Protein AF-A0A7S3KJQ7-F1 (afdb_monomer_lite)

Sequence (125 aa):
GKTSIKGKISHKMTSIERFFKNNINSKDDVRQDSINFLTNPTKKAKTKIPKEIRSNMFEPESKHTEVSNFTMCVFSWNIGGNEPRYEMDFVNVFKSDEFQSSPDIAVIGFQETLTLNALNCLKGH

Secondary structure (DSSP, 8-state):
-TTSHHHHHHHHHHHHHHHHHHHHSHHHHHHHHHHHHHH-TTS--SS---HHHHHHHTS-GGGT-------EEEEEEE-TT----TT--THHHHS-TT-SS--SEEEEEEE-SS---HHHHHHT-

pLDDT: mean 70.7, std 11.16, range [47.31, 91.56]

Structure (mmCIF, N/CA/C/O backbone):
data_AF-A0A7S3KJQ7-F1
#
_entry.id   AF-A0A7S3KJQ7-F1
#
loop_
_atom_site.group_PDB
_atom_site.id
_atom_site.type_symbol
_atom_site.label_atom_id
_atom_site.label_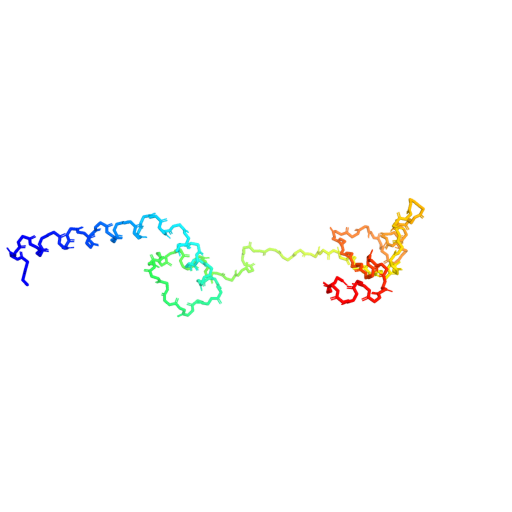alt_id
_atom_site.label_comp_id
_atom_site.label_asym_id
_atom_site.label_entity_id
_atom_site.label_seq_id
_atom_site.pdbx_PDB_ins_code
_atom_site.Cartn_x
_atom_site.Cartn_y
_atom_site.Cartn_z
_atom_site.occupancy
_atom_site.B_iso_or_equiv
_atom_site.auth_seq_id
_atom_site.auth_comp_id
_atom_site.auth_asym_id
_atom_site.auth_atom_id
_atom_site.pdbx_PDB_model_num
ATOM 1 N N . GLY A 1 1 ? -22.087 42.273 34.965 1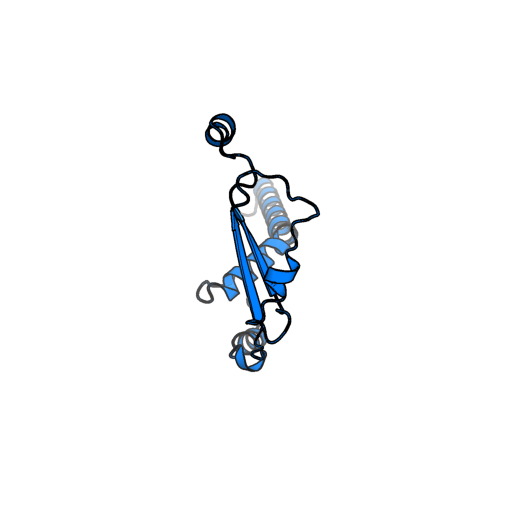.00 47.31 1 GLY A N 1
ATOM 2 C CA . GLY A 1 1 ? -23.523 42.298 35.313 1.00 47.31 1 GLY A CA 1
ATOM 3 C C . GLY A 1 1 ? -24.370 42.235 34.056 1.00 47.31 1 GLY A C 1
ATOM 4 O O . GLY A 1 1 ? -24.138 43.016 33.143 1.00 47.31 1 GLY A O 1
ATOM 5 N N . LYS A 1 2 ? -25.314 41.287 33.982 1.00 55.38 2 LYS A N 1
ATOM 6 C CA . LYS A 1 2 ? -26.212 41.033 32.832 1.00 55.38 2 LYS A CA 1
ATOM 7 C C . LYS A 1 2 ? -27.382 42.036 32.749 1.00 55.38 2 LYS A C 1
ATOM 9 O O . LYS A 1 2 ? -28.525 41.641 32.542 1.00 55.38 2 LYS A O 1
ATOM 14 N N . THR A 1 3 ? -27.123 43.325 32.952 1.00 60.75 3 THR A N 1
ATOM 15 C CA . THR A 1 3 ? -28.179 44.351 33.081 1.00 60.75 3 THR A CA 1
ATOM 16 C C . THR A 1 3 ? -28.133 45.425 31.997 1.00 60.75 3 THR A C 1
ATOM 18 O O . THR A 1 3 ? -29.173 46.001 31.694 1.00 60.75 3 THR A O 1
ATOM 21 N N . SER A 1 4 ? -26.994 45.652 31.332 1.00 75.62 4 SER A N 1
ATOM 22 C CA . SER A 1 4 ? -26.909 46.627 30.236 1.00 75.62 4 SER A CA 1
ATOM 23 C C . SER A 1 4 ? -27.320 46.027 28.886 1.00 75.62 4 SER A C 1
ATOM 25 O O . SER A 1 4 ? -27.101 44.843 28.615 1.00 75.62 4 SER A O 1
ATOM 27 N N . ILE A 1 5 ? -27.889 46.858 28.004 1.00 72.25 5 ILE A N 1
ATOM 28 C CA . ILE A 1 5 ? -28.271 46.470 26.633 1.00 72.25 5 ILE A CA 1
ATOM 29 C C . ILE A 1 5 ? -27.059 45.908 25.875 1.00 72.25 5 ILE A C 1
ATOM 31 O O . ILE A 1 5 ? -27.152 44.841 25.271 1.00 72.25 5 ILE A O 1
ATOM 35 N N . LYS A 1 6 ? -25.887 46.545 26.005 1.00 73.75 6 LYS A N 1
ATOM 36 C CA . LYS A 1 6 ? -24.622 46.043 25.440 1.00 73.75 6 LYS A CA 1
ATOM 37 C C . LYS A 1 6 ? -24.239 44.664 25.992 1.00 73.75 6 LYS A C 1
ATOM 39 O O . LYS A 1 6 ? -23.815 43.804 25.228 1.00 73.75 6 LYS A O 1
ATOM 44 N N . GLY A 1 7 ? -24.455 44.415 27.286 1.00 72.50 7 GLY A N 1
ATOM 45 C CA . GLY A 1 7 ? -24.223 43.104 27.898 1.00 72.50 7 GLY A CA 1
ATOM 46 C C . GLY A 1 7 ? -25.169 42.019 27.373 1.00 72.50 7 GLY A C 1
ATOM 47 O O . GLY A 1 7 ? -24.743 40.887 27.153 1.00 72.50 7 GLY A O 1
ATOM 48 N N . LYS A 1 8 ? -26.437 42.362 27.109 1.00 76.88 8 LYS A N 1
ATOM 49 C CA . LYS A 1 8 ? -27.410 41.442 26.494 1.00 76.88 8 LYS A CA 1
ATOM 50 C C . LYS A 1 8 ? -27.057 41.126 25.036 1.00 76.88 8 LYS A C 1
ATOM 52 O O . LYS A 1 8 ? -27.158 39.968 24.639 1.00 76.88 8 LYS A O 1
ATOM 57 N N . ILE A 1 9 ? -26.614 42.124 24.266 1.00 73.06 9 ILE A N 1
ATOM 58 C CA . ILE A 1 9 ? -26.184 41.951 22.868 1.00 73.06 9 ILE A CA 1
ATOM 59 C C . ILE A 1 9 ? -24.925 41.085 22.800 1.00 73.06 9 ILE A C 1
ATOM 61 O O . ILE A 1 9 ? -24.922 40.081 22.095 1.00 73.06 9 ILE A O 1
ATOM 65 N N . SER A 1 10 ? -23.899 41.405 23.594 1.00 72.75 10 SER A N 1
ATOM 66 C CA . SER A 1 10 ? -22.663 40.617 23.666 1.00 72.75 10 SER A CA 1
ATOM 67 C C . SER A 1 10 ? -22.948 39.161 24.046 1.00 72.75 10 SER A C 1
ATOM 69 O O . SER A 1 10 ? -22.499 38.248 23.362 1.00 72.75 10 SER A O 1
ATOM 71 N N . HIS A 1 11 ? -23.799 38.923 25.049 1.00 77.94 11 HIS A N 1
ATOM 72 C CA . HIS A 1 11 ? -24.166 37.566 25.451 1.00 77.94 11 HIS A CA 1
ATOM 73 C C . HIS A 1 11 ? -24.918 36.794 24.356 1.00 77.94 11 HIS A C 1
ATOM 75 O O . HIS A 1 11 ? -24.685 35.595 24.180 1.00 77.94 11 HIS A O 1
ATOM 81 N N . LYS A 1 12 ? -25.826 37.447 23.616 1.00 77.25 12 LYS A N 1
ATOM 82 C CA . LYS A 1 12 ? -26.503 36.819 22.471 1.00 77.25 12 LYS A CA 1
ATOM 83 C C . LYS A 1 12 ? -25.515 36.504 21.350 1.00 77.25 12 LYS A C 1
ATOM 85 O O . LYS A 1 12 ? -25.566 35.398 20.828 1.00 77.25 12 LYS A O 1
ATOM 90 N N . MET A 1 13 ? -24.578 37.405 21.058 1.00 77.19 13 MET A N 1
ATOM 91 C CA . MET A 1 13 ? -23.545 37.182 20.045 1.00 77.19 13 MET A CA 1
ATOM 92 C C . MET A 1 13 ? -22.640 36.001 20.410 1.00 77.19 13 MET A C 1
ATOM 94 O O . MET A 1 13 ? -22.479 35.087 19.613 1.00 77.19 13 MET A O 1
ATOM 98 N N . THR A 1 14 ? -22.173 35.922 21.660 1.00 78.31 14 THR A N 1
ATOM 99 C CA . THR A 1 14 ? -21.395 34.770 22.148 1.00 78.31 14 THR A CA 1
ATOM 100 C C . THR A 1 14 ? -22.202 33.467 22.124 1.00 78.31 14 THR A C 1
ATOM 102 O O . THR A 1 14 ? -21.648 32.392 21.903 1.00 78.31 14 THR A O 1
ATOM 105 N N . SER A 1 15 ? -23.519 33.532 22.346 1.00 75.12 15 SER A N 1
ATOM 106 C CA . SER A 1 15 ? -24.397 32.356 22.258 1.00 75.12 15 SER A CA 1
ATOM 107 C C . SER A 1 15 ? -24.558 31.878 20.811 1.00 75.12 15 SER A C 1
ATOM 109 O O . SER A 1 15 ? -24.532 30.675 20.568 1.00 75.12 15 SER A O 1
ATOM 111 N N . ILE A 1 16 ? -24.661 32.810 19.860 1.00 71.69 16 ILE A N 1
ATOM 112 C CA . ILE A 1 16 ? -24.722 32.535 18.420 1.00 71.69 16 ILE A CA 1
ATOM 113 C C . ILE A 1 16 ? -23.382 31.977 17.927 1.00 71.69 16 ILE A C 1
ATOM 115 O O . ILE A 1 16 ? -23.360 30.929 17.293 1.00 71.69 16 ILE A O 1
ATOM 119 N N . GLU A 1 17 ? -22.254 32.586 18.292 1.00 71.50 17 GLU A N 1
ATOM 120 C CA . GLU A 1 17 ? -20.915 32.070 17.971 1.00 71.50 17 GLU A CA 1
ATOM 121 C C . GLU A 1 17 ? -20.693 30.658 18.522 1.00 71.50 17 GLU A C 1
ATOM 123 O O . GLU A 1 17 ? -20.129 29.801 17.842 1.00 71.50 17 GLU A O 1
ATOM 128 N N . ARG A 1 18 ? -21.165 30.384 19.746 1.00 72.06 18 ARG A N 1
ATOM 129 C CA . ARG A 1 18 ? -21.105 29.044 20.341 1.00 72.06 18 ARG A CA 1
ATOM 130 C C . ARG A 1 18 ? -22.009 28.061 19.599 1.00 72.06 18 ARG A C 1
ATOM 132 O O . ARG A 1 18 ? -21.602 26.924 19.394 1.00 72.06 18 ARG A O 1
ATOM 139 N N . PHE A 1 19 ? -23.196 28.485 19.167 1.00 70.06 19 PHE A N 1
ATOM 140 C CA . PHE A 1 19 ? -24.087 27.667 18.345 1.00 70.06 19 PHE A CA 1
ATOM 141 C C . PHE A 1 19 ? -23.450 27.333 16.990 1.00 70.06 19 PHE A C 1
ATOM 143 O O . PHE A 1 19 ? -23.464 26.175 16.589 1.00 70.06 19 PHE A O 1
ATOM 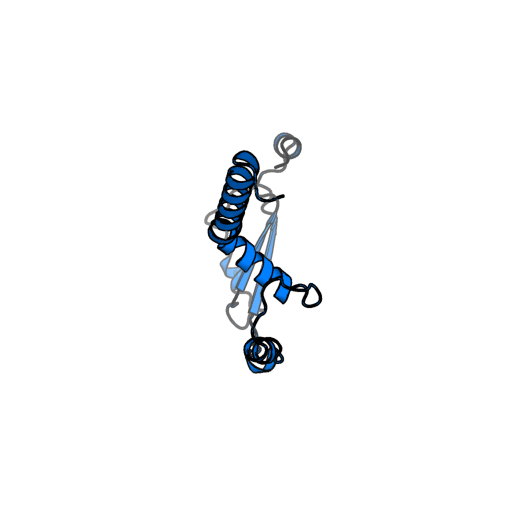150 N N . PHE A 1 20 ? -22.833 28.304 16.316 1.00 59.53 20 PHE A N 1
ATOM 151 C CA . PHE A 1 20 ? -22.160 28.083 15.037 1.00 59.53 20 PHE A CA 1
ATOM 152 C C . PHE A 1 20 ? -20.930 27.180 15.172 1.00 59.53 20 PHE A C 1
ATOM 154 O O . PHE A 1 20 ? -20.810 26.221 14.415 1.00 59.53 20 PHE A O 1
ATOM 161 N N . LYS A 1 21 ? -20.075 27.396 16.181 1.00 62.56 21 LYS A N 1
ATOM 162 C CA . LYS A 1 21 ? -18.944 26.494 16.469 1.00 62.56 21 LYS A CA 1
ATOM 163 C C . LYS A 1 21 ? -19.413 25.070 16.776 1.00 62.56 21 LYS A C 1
ATOM 165 O O . LYS A 1 21 ? -18.865 24.123 16.233 1.00 62.56 21 LYS A O 1
ATOM 170 N N . ASN A 1 22 ? -20.464 24.922 17.579 1.00 61.97 22 ASN A N 1
ATOM 171 C CA . ASN A 1 22 ? -20.971 23.610 17.978 1.00 61.97 22 ASN A CA 1
ATOM 172 C C . ASN A 1 22 ? -21.797 22.893 16.903 1.00 61.97 22 ASN A C 1
ATOM 174 O O . ASN A 1 22 ? -22.054 21.710 17.080 1.00 61.97 22 ASN A O 1
ATOM 178 N N . ASN A 1 23 ? -22.251 23.568 15.841 1.00 56.34 23 ASN A N 1
ATOM 179 C CA . ASN A 1 23 ? -23.057 22.937 14.789 1.00 56.34 23 ASN A CA 1
ATOM 180 C C . ASN A 1 23 ? -22.309 22.828 13.456 1.00 56.34 23 ASN A C 1
ATOM 182 O O . ASN A 1 23 ? -22.361 21.769 12.837 1.00 56.34 23 ASN A O 1
ATOM 186 N N . ILE A 1 24 ? -21.578 23.864 13.030 1.00 56.22 24 ILE A N 1
ATOM 187 C CA . ILE A 1 24 ? -20.887 23.879 11.729 1.00 56.22 24 ILE A CA 1
ATOM 188 C C . ILE A 1 24 ? -19.533 23.162 11.795 1.00 56.22 24 ILE A C 1
ATOM 190 O O . ILE A 1 24 ? -19.253 22.345 10.925 1.00 56.22 24 ILE A O 1
ATOM 194 N N . ASN A 1 25 ? -18.741 23.367 12.853 1.00 53.22 25 ASN A N 1
ATOM 195 C CA . ASN A 1 25 ? -17.433 22.699 13.000 1.00 53.22 25 ASN A CA 1
ATOM 196 C C . ASN A 1 25 ? -17.538 21.302 13.639 1.00 53.22 25 ASN A C 1
ATOM 198 O O . ASN A 1 25 ? -16.560 20.565 13.717 1.00 53.22 25 ASN A O 1
ATOM 202 N N . SER A 1 26 ? -18.743 20.910 14.062 1.00 56.34 26 SER A N 1
ATOM 203 C CA . SER A 1 26 ? -18.994 19.684 14.824 1.00 56.34 26 SER A CA 1
ATOM 204 C C . SER A 1 26 ? -18.641 18.398 14.087 1.00 56.34 26 SER A C 1
ATOM 206 O O . SER A 1 26 ? -18.237 17.432 14.722 1.00 56.34 26 SER A O 1
ATOM 208 N N . LYS A 1 27 ? -18.781 18.356 12.759 1.00 56.66 27 LYS A N 1
ATOM 209 C CA . LYS A 1 27 ? -18.517 17.131 11.993 1.00 56.66 27 LYS A CA 1
ATOM 210 C C . LYS A 1 27 ? -17.029 16.806 11.928 1.00 56.66 27 LYS A C 1
ATOM 212 O O . LYS A 1 27 ? -16.668 15.644 12.102 1.00 56.66 27 LYS A O 1
ATOM 217 N N . ASP A 1 28 ? -16.187 17.812 11.726 1.00 59.22 28 ASP A N 1
ATOM 218 C CA . ASP A 1 28 ? -14.737 17.620 11.699 1.00 59.22 28 ASP A CA 1
ATOM 219 C C . ASP A 1 28 ? -14.168 17.498 13.113 1.00 59.22 28 ASP A C 1
ATOM 221 O O . ASP A 1 28 ? -13.308 16.651 13.340 1.00 59.22 28 ASP A O 1
ATOM 225 N N . ASP A 1 29 ? -14.735 18.213 14.091 1.00 62.56 29 ASP A N 1
ATOM 226 C CA . ASP A 1 29 ? -14.387 18.039 15.504 1.00 62.56 29 ASP A CA 1
ATOM 227 C C . ASP A 1 29 ? -14.725 16.622 16.002 1.00 62.56 29 ASP A C 1
ATOM 229 O O . ASP A 1 29 ? -13.910 16.004 16.679 1.00 62.56 29 ASP A O 1
ATOM 233 N N . VAL A 1 30 ? -15.879 16.051 15.628 1.00 62.88 30 VAL A N 1
ATOM 234 C CA . VAL A 1 30 ? -16.253 14.670 15.994 1.00 62.88 30 VAL A CA 1
ATOM 235 C C . VAL A 1 30 ? -15.355 13.640 15.305 1.00 62.88 30 VAL A C 1
ATOM 237 O O . VAL A 1 30 ? -14.974 12.650 15.932 1.00 62.88 30 VAL A O 1
ATOM 240 N N . ARG A 1 31 ? -14.985 13.854 14.036 1.00 65.00 31 ARG A N 1
ATOM 241 C CA . ARG A 1 31 ? -14.040 12.978 13.317 1.00 65.00 31 ARG A CA 1
ATOM 242 C C . ARG A 1 31 ? -12.654 13.027 13.947 1.00 65.00 31 ARG A C 1
ATOM 244 O O . ARG A 1 31 ? -12.081 11.979 14.234 1.00 65.00 31 ARG A O 1
ATOM 251 N N . GLN A 1 32 ? -12.148 14.224 14.220 1.00 63.50 32 GLN A N 1
ATOM 252 C CA . GLN A 1 32 ? -10.846 14.410 14.844 1.00 63.50 32 GLN A CA 1
ATOM 253 C C . GLN A 1 32 ? -10.832 13.886 16.286 1.00 63.50 32 GLN A C 1
ATOM 255 O O . GLN A 1 32 ? -9.853 13.266 16.692 1.00 63.50 32 GLN A O 1
ATOM 260 N N . ASP A 1 33 ? -11.917 14.055 17.045 1.00 63.88 33 ASP A N 1
ATOM 261 C CA . ASP A 1 33 ? -12.073 13.466 18.379 1.00 63.88 33 ASP A CA 1
ATOM 262 C C . ASP A 1 33 ? -12.119 11.933 18.320 1.00 63.88 33 ASP A C 1
ATOM 264 O O . ASP A 1 33 ? -11.520 11.282 19.174 1.00 63.88 33 ASP A O 1
ATOM 268 N N . SER A 1 34 ? -12.751 11.349 17.296 1.00 61.25 34 SER A N 1
ATOM 269 C CA . SER A 1 34 ? -12.762 9.894 17.078 1.00 61.25 34 SER A CA 1
ATOM 270 C C . SER A 1 34 ? -11.360 9.364 16.760 1.00 61.25 34 SER A C 1
ATOM 272 O O . SER A 1 34 ? -10.928 8.372 17.342 1.00 61.25 34 SER A O 1
ATOM 274 N N . ILE A 1 35 ? -10.606 10.062 15.905 1.00 65.38 35 ILE A N 1
ATOM 275 C CA . ILE A 1 35 ? -9.209 9.728 15.590 1.00 65.38 35 ILE A CA 1
ATOM 276 C C . ILE A 1 35 ? -8.326 9.867 16.833 1.00 65.38 35 ILE A C 1
ATOM 278 O O . ILE A 1 35 ? -7.557 8.962 17.152 1.00 65.38 35 ILE A O 1
ATOM 282 N N . ASN A 1 36 ? -8.447 10.972 17.572 1.00 64.69 36 ASN A N 1
ATOM 283 C CA . ASN A 1 36 ? -7.686 11.207 18.800 1.00 64.69 36 ASN A CA 1
ATOM 284 C C . ASN A 1 36 ? -7.994 10.150 19.872 1.00 64.69 36 ASN A C 1
ATOM 286 O O . ASN A 1 36 ? -7.105 9.775 20.632 1.00 64.69 36 ASN A O 1
ATOM 290 N N . PHE A 1 37 ? -9.237 9.667 19.928 1.00 65.06 37 PHE A N 1
ATOM 291 C CA . PHE A 1 37 ? -9.660 8.613 20.845 1.00 65.06 37 PHE A CA 1
ATOM 292 C C . PHE A 1 37 ? -9.048 7.250 20.495 1.00 65.06 37 PHE A C 1
ATOM 294 O O . PHE A 1 37 ? -8.570 6.564 21.395 1.00 65.06 37 PHE A O 1
ATOM 301 N N . LEU A 1 38 ? -9.007 6.886 19.208 1.00 61.72 38 LEU A N 1
ATOM 302 C CA . LEU A 1 38 ? -8.395 5.635 18.737 1.00 61.72 38 LEU A CA 1
ATOM 303 C C . LEU A 1 38 ? -6.864 5.648 18.863 1.00 61.72 38 LEU A C 1
ATOM 305 O O . LEU A 1 38 ? -6.260 4.655 19.251 1.00 61.72 38 LEU A O 1
ATOM 309 N N . THR A 1 39 ? -6.233 6.781 18.553 1.00 62.97 39 THR A N 1
ATOM 310 C CA . THR A 1 39 ? -4.766 6.907 18.509 1.00 62.97 39 THR A CA 1
ATOM 311 C C . THR A 1 39 ? -4.139 7.243 19.861 1.00 62.97 39 THR A C 1
ATOM 313 O O . THR A 1 39 ? -2.960 6.967 20.074 1.00 62.97 39 THR A O 1
ATOM 316 N N . ASN A 1 40 ? -4.884 7.859 20.787 1.00 61.41 40 ASN A N 1
ATOM 317 C CA . ASN A 1 40 ? -4.357 8.251 22.091 1.00 61.41 40 ASN A CA 1
ATOM 318 C C . ASN A 1 40 ? -5.439 8.236 23.194 1.00 61.41 40 ASN A C 1
ATOM 320 O O . ASN A 1 40 ? -5.889 9.297 23.649 1.00 61.41 40 ASN A O 1
ATOM 324 N N . PRO A 1 41 ? -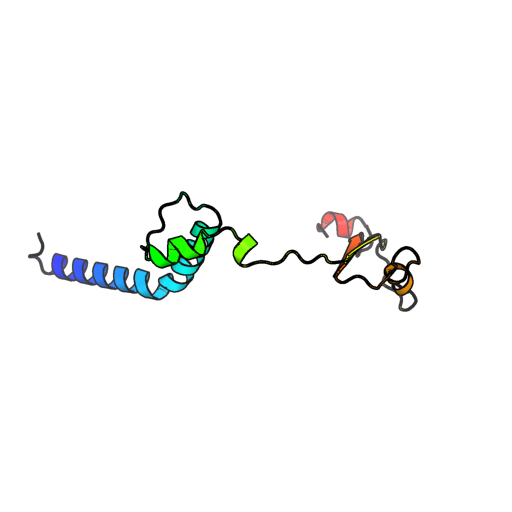5.832 7.043 23.682 1.00 57.06 41 PRO A N 1
ATOM 325 C CA . PRO A 1 41 ? -6.968 6.858 24.597 1.00 57.06 41 PRO A CA 1
ATOM 326 C C . PRO A 1 41 ? -6.815 7.546 25.967 1.00 57.06 41 PRO A C 1
ATOM 328 O O . PRO A 1 41 ? -7.774 7.628 26.736 1.00 57.06 41 PRO A O 1
ATOM 331 N N . THR A 1 42 ? -5.631 8.081 26.289 1.00 56.56 42 THR A N 1
ATOM 332 C CA . THR A 1 42 ? -5.378 8.837 27.528 1.00 56.56 42 THR A CA 1
ATOM 333 C C . THR A 1 42 ? -5.826 10.303 27.459 1.00 56.56 42 THR A C 1
ATOM 335 O O . THR A 1 42 ? -6.021 10.938 28.502 1.00 56.56 42 THR A O 1
ATOM 338 N N . LYS A 1 43 ? -6.048 10.866 26.260 1.00 55.25 43 LYS A N 1
ATOM 339 C CA . LYS A 1 43 ? -6.578 12.229 26.112 1.00 55.25 43 LYS A CA 1
ATOM 340 C C . LYS A 1 43 ? -8.083 12.226 26.386 1.00 55.25 43 LYS A C 1
ATOM 342 O O . LYS A 1 43 ? -8.857 11.536 25.730 1.00 55.25 43 LYS A O 1
ATOM 347 N N . LYS A 1 44 ? -8.517 13.017 27.374 1.00 52.91 44 LYS A N 1
ATOM 348 C CA . LYS A 1 44 ? -9.933 13.157 27.753 1.00 52.91 44 LYS A CA 1
ATOM 349 C C . LYS A 1 44 ? -10.747 13.703 26.570 1.00 52.91 44 LYS A C 1
ATOM 351 O O . LYS A 1 44 ? -10.766 14.911 26.351 1.00 52.91 44 LYS A O 1
ATOM 356 N N . ALA A 1 45 ? -11.430 12.823 25.839 1.00 54.66 45 ALA A N 1
ATOM 357 C CA . ALA A 1 45 ? -12.421 13.217 24.839 1.00 54.66 45 ALA A CA 1
ATOM 358 C C . ALA A 1 45 ? -13.479 14.138 25.479 1.00 54.66 45 ALA A C 1
ATOM 360 O O . ALA A 1 45 ? -13.949 13.873 26.592 1.00 54.66 45 ALA A O 1
ATOM 361 N N . LYS A 1 46 ? -13.842 15.233 24.797 1.00 52.94 46 LYS A N 1
ATOM 362 C CA . LYS A 1 46 ? -14.847 16.202 25.282 1.00 52.94 46 LYS A CA 1
ATOM 363 C C . LYS A 1 46 ? -16.258 15.611 25.296 1.00 52.94 46 LYS A C 1
ATOM 365 O O . LYS A 1 46 ? -17.095 16.015 26.102 1.00 52.94 46 LYS A O 1
ATOM 370 N N . THR A 1 47 ? -16.516 14.644 24.426 1.00 53.28 47 THR A N 1
ATOM 371 C CA . THR A 1 47 ? -17.773 13.911 24.320 1.00 53.28 47 THR A CA 1
ATOM 372 C C . THR A 1 47 ? -17.783 12.728 25.292 1.00 53.28 47 THR A C 1
ATOM 374 O O . THR A 1 47 ? -16.931 11.837 25.266 1.00 53.28 47 THR A O 1
ATOM 377 N N . LYS A 1 48 ? -18.766 12.716 26.203 1.00 58.06 48 LYS A N 1
ATOM 378 C CA . LYS A 1 48 ? -19.034 11.565 27.074 1.00 58.06 48 LYS A CA 1
ATOM 379 C C . LYS A 1 48 ? -19.630 10.443 26.223 1.00 58.06 48 LYS A C 1
ATOM 381 O O . LYS A 1 48 ? -20.845 10.348 26.106 1.00 58.06 48 LYS A O 1
ATOM 386 N N . ILE A 1 49 ? -18.781 9.609 25.629 1.00 57.94 49 ILE A N 1
ATOM 387 C CA . ILE A 1 49 ? -19.218 8.322 25.078 1.00 57.94 49 ILE A CA 1
ATOM 388 C C . ILE A 1 49 ? -19.827 7.518 26.246 1.00 57.94 49 ILE A C 1
ATOM 390 O O . ILE A 1 49 ? -19.148 7.381 27.274 1.00 57.94 49 ILE A O 1
ATOM 394 N N . PRO A 1 50 ? -21.085 7.046 26.136 1.00 61.44 50 PRO A N 1
ATOM 395 C CA . PRO A 1 50 ? -21.725 6.195 27.136 1.00 61.44 50 PRO A CA 1
ATOM 396 C C . PRO A 1 50 ? -20.817 5.038 27.558 1.00 61.44 50 PRO A C 1
ATOM 398 O O . PRO A 1 50 ? -20.074 4.487 26.740 1.00 61.44 50 PRO A O 1
ATOM 401 N N . LYS A 1 51 ? -20.841 4.687 28.848 1.00 59.31 51 LYS A N 1
ATOM 402 C CA . LYS A 1 51 ? -19.949 3.653 29.393 1.00 59.31 51 LYS A CA 1
ATOM 403 C C . LYS A 1 51 ? -20.154 2.305 28.697 1.00 59.31 51 LYS A C 1
ATOM 405 O O . LYS A 1 51 ? -19.164 1.604 28.523 1.00 59.31 51 LYS A O 1
ATOM 410 N N . GLU A 1 52 ? -21.375 1.996 28.254 1.00 59.12 52 GLU A N 1
ATOM 411 C CA . GLU A 1 52 ? -21.679 0.748 27.541 1.00 59.12 52 GLU A CA 1
ATOM 412 C C . GLU A 1 52 ? -21.017 0.688 26.154 1.00 59.12 52 GLU A C 1
ATOM 414 O O . GLU A 1 52 ? -20.547 -0.360 25.722 1.00 59.12 52 GLU A O 1
ATOM 419 N N . ILE A 1 53 ? -20.914 1.825 25.457 1.00 60.25 53 ILE A N 1
ATOM 420 C CA . ILE A 1 53 ? -20.231 1.896 24.155 1.00 60.25 53 ILE A CA 1
ATOM 421 C C . ILE A 1 53 ? -18.715 1.805 24.351 1.00 60.25 53 ILE A C 1
ATOM 423 O O . ILE A 1 53 ? -18.032 1.139 23.578 1.00 60.25 53 ILE A O 1
ATOM 427 N N . ARG A 1 54 ? -18.177 2.412 25.420 1.00 57.03 54 ARG A N 1
ATOM 428 C CA . ARG A 1 54 ? -16.753 2.271 25.764 1.00 57.03 54 ARG A CA 1
ATOM 429 C C . ARG A 1 54 ? -16.381 0.825 26.069 1.00 57.03 54 ARG A C 1
ATOM 431 O O . ARG A 1 54 ? -15.377 0.366 25.545 1.00 57.03 54 ARG A O 1
ATOM 438 N N . SER A 1 55 ? -17.159 0.110 26.883 1.00 60.44 55 SER A N 1
ATOM 439 C CA . SER A 1 55 ? -16.843 -1.288 27.211 1.00 60.44 55 SER A CA 1
ATOM 440 C C . SER A 1 55 ? -16.797 -2.181 25.974 1.00 60.44 55 SER A C 1
ATOM 442 O O . SER A 1 55 ? -15.951 -3.063 25.922 1.00 60.44 55 SER A O 1
ATOM 444 N N . ASN A 1 56 ? -17.636 -1.902 24.971 1.00 59.31 56 ASN A N 1
ATOM 445 C CA . ASN A 1 56 ? -17.672 -2.668 23.725 1.00 59.31 56 ASN A CA 1
ATOM 446 C C . ASN A 1 56 ? -16.561 -2.255 22.739 1.00 59.31 56 ASN A C 1
ATOM 448 O O . ASN A 1 56 ? -16.030 -3.104 22.037 1.00 59.31 56 ASN A O 1
ATOM 452 N N . MET A 1 57 ? -16.171 -0.972 22.697 1.00 57.16 57 MET A N 1
ATOM 453 C CA . MET A 1 57 ? -15.070 -0.492 21.838 1.00 57.16 57 MET A CA 1
ATOM 454 C C . MET A 1 57 ? -13.673 -0.852 22.360 1.00 57.16 57 MET A C 1
ATOM 456 O O . MET A 1 57 ? -12.726 -0.858 21.582 1.00 57.16 57 MET A O 1
ATOM 460 N N . PHE A 1 58 ? -13.528 -1.103 23.665 1.00 58.91 58 PHE A N 1
ATOM 461 C CA . PHE A 1 58 ? -12.265 -1.526 24.284 1.00 58.91 58 PHE A CA 1
ATOM 462 C C . PHE A 1 58 ? -12.175 -3.039 24.485 1.00 58.91 58 PHE A C 1
ATOM 464 O O . PHE A 1 58 ? -11.256 -3.514 25.160 1.00 58.91 58 PHE A O 1
ATOM 471 N N . GLU A 1 59 ? -13.119 -3.807 23.939 1.00 67.81 59 GLU A N 1
ATOM 472 C CA . GLU A 1 59 ? -12.894 -5.238 23.828 1.00 67.81 59 GLU A CA 1
ATOM 473 C C . GLU A 1 59 ? -11.658 -5.492 22.955 1.00 67.81 59 GLU A C 1
ATOM 475 O O . GLU A 1 59 ? -11.419 -4.737 22.010 1.00 67.81 59 GLU A O 1
ATOM 480 N N . PRO A 1 60 ? -10.847 -6.519 23.268 1.00 70.88 60 PRO A N 1
ATOM 481 C CA . PRO A 1 60 ? -9.696 -6.858 22.446 1.00 70.88 60 PRO A CA 1
ATOM 482 C C . PRO A 1 60 ? -10.124 -7.005 20.986 1.00 70.88 60 PRO A C 1
ATOM 484 O O . PRO A 1 60 ? -11.091 -7.712 20.704 1.00 70.88 60 PRO A O 1
ATOM 487 N N . GLU A 1 61 ? -9.399 -6.353 20.078 1.00 70.88 61 GLU A N 1
ATOM 488 C CA . GLU A 1 61 ? -9.673 -6.366 18.636 1.00 70.88 61 GLU A CA 1
ATOM 489 C C . GLU A 1 61 ? -9.875 -7.796 18.109 1.00 70.88 61 GLU A C 1
ATOM 491 O O . GLU A 1 61 ? -10.795 -8.046 17.339 1.00 70.88 61 GLU A O 1
ATOM 496 N N . SER A 1 62 ? -9.121 -8.754 18.656 1.00 76.94 62 SER A N 1
ATOM 497 C CA . SER A 1 62 ? -9.200 -10.188 18.3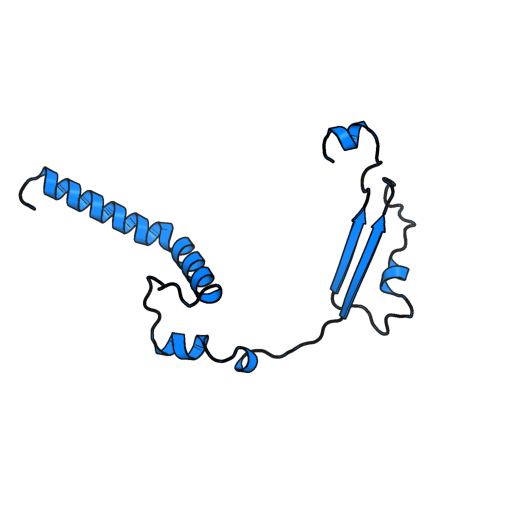61 1.00 76.94 62 SER A CA 1
ATOM 498 C C . SER A 1 62 ? -10.561 -10.855 18.601 1.00 76.94 62 SER A C 1
ATOM 500 O O . SER A 1 62 ? -10.753 -11.986 18.167 1.00 76.94 62 SER A O 1
ATOM 502 N N . LYS A 1 63 ? -11.504 -10.213 19.304 1.00 79.62 63 LYS A N 1
ATOM 503 C CA . LYS A 1 63 ? -12.887 -10.709 19.430 1.00 79.62 63 LYS A CA 1
ATOM 504 C C . LYS A 1 63 ? -13.759 -10.386 18.217 1.00 79.62 63 LYS A C 1
ATOM 506 O O . LYS A 1 63 ? -14.798 -11.014 18.042 1.00 79.62 63 LYS A O 1
ATOM 511 N N . HIS A 1 64 ? -13.361 -9.388 17.434 1.00 81.12 64 HIS A N 1
ATOM 512 C CA . HIS A 1 64 ? -14.142 -8.824 16.331 1.00 81.12 64 HIS A CA 1
ATOM 513 C C . HIS A 1 64 ? -13.383 -8.859 15.002 1.00 81.12 64 HIS A C 1
ATOM 515 O O . HIS A 1 64 ? -13.922 -8.431 13.983 1.00 81.12 64 HIS A O 1
ATOM 521 N N . THR A 1 65 ? -12.143 -9.348 15.003 1.00 81.75 65 THR A N 1
ATOM 522 C CA . THR A 1 65 ? -11.301 -9.468 13.815 1.00 81.75 65 THR A CA 1
ATOM 523 C C . THR A 1 65 ? -10.782 -10.886 13.643 1.00 81.75 65 THR A C 1
ATOM 525 O O . THR A 1 65 ? -10.531 -11.612 14.605 1.00 81.75 65 THR A O 1
ATOM 528 N N . GLU A 1 66 ? -10.600 -11.263 12.383 1.00 88.69 66 GLU A N 1
ATOM 529 C CA . GLU A 1 66 ? -9.942 -12.500 11.988 1.00 88.69 66 GLU A CA 1
ATOM 530 C C . GLU A 1 66 ? -8.625 -12.156 11.294 1.00 88.69 66 GLU A C 1
ATOM 532 O O . GLU A 1 66 ? -8.545 -11.215 10.499 1.00 88.69 66 GLU A O 1
ATOM 537 N N . VAL A 1 67 ? -7.576 -12.919 11.601 1.00 88.50 67 VAL A N 1
ATOM 538 C CA . VAL A 1 67 ? -6.292 -12.779 10.914 1.00 88.50 67 VAL A CA 1
ATOM 539 C C . VAL A 1 67 ? -6.396 -13.488 9.572 1.00 88.50 67 VAL A C 1
ATOM 541 O O . VAL A 1 67 ? -6.511 -14.711 9.518 1.00 88.50 67 VAL A O 1
ATOM 544 N N . SER A 1 68 ? -6.318 -12.712 8.495 1.00 91.56 68 SER A N 1
ATOM 545 C CA . SER A 1 68 ? -6.194 -13.229 7.136 1.00 91.56 68 SER A CA 1
ATOM 546 C C . SER A 1 68 ? -4.780 -12.993 6.624 1.00 91.56 68 SER A C 1
ATOM 548 O O . SER A 1 68 ? -4.230 -11.901 6.774 1.00 91.56 68 SER A O 1
ATOM 550 N N . ASN A 1 69 ? -4.202 -14.016 6.001 1.00 89.69 69 ASN A N 1
ATOM 551 C CA . ASN A 1 69 ? -2.920 -13.900 5.322 1.00 89.69 69 ASN A CA 1
ATOM 552 C C . ASN A 1 69 ? -3.158 -13.477 3.874 1.00 89.69 69 ASN A C 1
ATOM 554 O O . ASN A 1 69 ? -4.053 -14.005 3.220 1.00 89.69 69 ASN A O 1
ATOM 558 N N . PHE A 1 70 ? -2.330 -12.559 3.385 1.00 89.19 70 PHE A N 1
ATOM 559 C CA . PHE A 1 70 ? -2.321 -12.139 1.989 1.00 89.19 70 PHE A CA 1
ATOM 560 C C . PHE A 1 70 ? -0.910 -12.262 1.438 1.00 89.19 70 PHE A C 1
ATOM 562 O O . PHE A 1 70 ? 0.080 -12.033 2.137 1.00 89.19 70 PHE A O 1
ATOM 569 N N . THR A 1 71 ? -0.834 -12.610 0.168 1.00 87.38 71 THR A N 1
ATOM 570 C CA . THR A 1 71 ? 0.404 -12.696 -0.588 1.00 87.38 71 THR A CA 1
ATOM 571 C C . THR A 1 71 ? 0.685 -11.355 -1.258 1.00 87.38 71 THR A C 1
ATOM 573 O O . THR A 1 71 ? -0.165 -10.785 -1.942 1.00 87.38 71 THR A O 1
ATOM 576 N N . MET A 1 72 ? 1.888 -10.824 -1.044 1.00 88.06 72 MET A N 1
ATOM 577 C CA . MET A 1 72 ? 2.316 -9.557 -1.630 1.00 88.06 72 MET A CA 1
ATOM 578 C C . MET A 1 72 ? 3.535 -9.774 -2.518 1.00 88.06 72 MET A C 1
ATOM 580 O O . MET A 1 72 ? 4.546 -10.308 -2.069 1.00 88.06 72 MET A O 1
ATOM 584 N N . CYS A 1 73 ? 3.448 -9.318 -3.764 1.00 85.88 73 CYS A N 1
ATOM 585 C CA . CYS A 1 73 ? 4.586 -9.211 -4.665 1.00 85.88 73 CYS A CA 1
ATOM 586 C C . CYS A 1 73 ? 5.091 -7.768 -4.639 1.00 85.88 73 CYS A C 1
ATOM 588 O O . CYS A 1 73 ? 4.322 -6.840 -4.889 1.00 85.88 73 CYS A O 1
ATOM 590 N N . VAL A 1 74 ? 6.373 -7.577 -4.333 1.00 88.00 74 VAL A N 1
ATOM 591 C CA . VAL A 1 74 ? 7.016 -6.260 -4.346 1.00 88.00 74 VAL A CA 1
ATOM 592 C C . VAL A 1 74 ? 8.101 -6.269 -5.410 1.00 88.00 74 VAL A C 1
ATOM 594 O O . VAL A 1 74 ? 9.062 -7.028 -5.322 1.00 88.00 74 VAL A O 1
ATOM 597 N N . PHE A 1 75 ? 7.942 -5.410 -6.409 1.00 86.00 75 PHE A N 1
ATOM 598 C CA . PHE A 1 75 ? 8.850 -5.273 -7.534 1.00 86.00 75 PHE A CA 1
ATOM 599 C C . PHE A 1 75 ? 9.404 -3.853 -7.602 1.00 86.00 75 PHE A C 1
ATOM 601 O O . PHE A 1 75 ? 8.695 -2.879 -7.353 1.00 86.00 75 PHE A O 1
ATOM 608 N N . SER A 1 76 ? 10.679 -3.733 -7.961 1.00 88.44 76 SER A N 1
ATOM 609 C CA . SER A 1 76 ? 11.348 -2.452 -8.141 1.00 88.44 76 SER A CA 1
ATOM 610 C C . SER A 1 76 ? 12.146 -2.461 -9.435 1.00 88.44 76 SER A C 1
ATOM 612 O O . SER A 1 76 ? 12.923 -3.388 -9.660 1.00 88.44 76 SER A O 1
ATOM 614 N N . TRP A 1 77 ? 12.009 -1.414 -10.249 1.00 85.62 77 TRP A N 1
ATOM 615 C CA . TRP A 1 77 ? 12.754 -1.280 -11.495 1.00 85.62 77 TRP A CA 1
ATOM 616 C C . TRP A 1 77 ? 13.232 0.141 -11.767 1.00 85.62 77 TRP A C 1
ATOM 618 O O . TRP A 1 77 ? 12.448 1.085 -11.846 1.00 85.62 77 TRP A O 1
ATOM 628 N N . ASN A 1 78 ? 14.536 0.268 -11.999 1.00 85.88 78 ASN A N 1
ATOM 629 C CA . ASN A 1 78 ? 15.126 1.463 -12.570 1.00 85.88 78 ASN A CA 1
ATOM 630 C C . ASN A 1 78 ? 14.932 1.463 -14.093 1.00 85.88 78 ASN A C 1
ATOM 632 O O . ASN A 1 78 ? 15.529 0.649 -14.798 1.00 85.88 78 ASN A O 1
ATOM 636 N N . ILE A 1 79 ? 14.093 2.375 -14.583 1.00 86.12 79 ILE A N 1
ATOM 637 C CA . ILE A 1 79 ? 13.730 2.482 -16.000 1.00 86.12 79 ILE A CA 1
ATOM 638 C C . ILE A 1 79 ? 14.794 3.276 -16.789 1.00 86.12 79 ILE A C 1
ATOM 640 O O . ILE A 1 79 ? 14.855 3.192 -18.018 1.00 86.12 79 ILE A O 1
ATOM 644 N N . GLY A 1 80 ? 15.678 4.020 -16.116 1.00 84.88 80 GLY A N 1
ATOM 645 C CA . GLY A 1 80 ? 16.776 4.754 -16.756 1.00 84.88 80 GLY A CA 1
ATOM 646 C C . GLY A 1 80 ? 16.317 5.867 -17.704 1.00 84.88 80 GLY A C 1
ATOM 647 O O . GLY A 1 80 ? 16.990 6.179 -18.684 1.00 84.88 80 GLY A O 1
ATOM 648 N N . GLY A 1 81 ? 15.128 6.417 -17.476 1.00 79.56 81 GLY A N 1
ATOM 649 C CA . GLY A 1 81 ? 14.494 7.435 -18.305 1.00 79.56 81 GLY A CA 1
ATOM 650 C C . GLY A 1 81 ? 14.009 6.938 -19.659 1.00 79.56 81 GLY A C 1
ATOM 651 O O . GLY A 1 81 ? 13.756 7.761 -20.538 1.00 79.56 81 GLY A O 1
ATOM 652 N N . ASN A 1 82 ? 13.927 5.620 -19.850 1.00 77.94 82 ASN A N 1
ATOM 653 C CA . ASN A 1 82 ? 13.386 5.035 -21.067 1.00 77.94 82 ASN A CA 1
ATOM 654 C C . ASN A 1 82 ? 11.857 5.074 -21.043 1.00 77.94 82 ASN A C 1
ATOM 656 O O . ASN A 1 82 ? 11.229 4.802 -20.022 1.00 77.94 82 ASN A O 1
ATOM 660 N N . GLU A 1 83 ? 11.242 5.356 -22.188 1.00 74.75 83 GLU A N 1
ATOM 661 C CA . GLU A 1 83 ? 9.799 5.174 -22.307 1.00 74.75 83 GLU A CA 1
ATOM 662 C C . GLU A 1 83 ? 9.446 3.684 -22.189 1.00 74.75 83 GLU A C 1
ATOM 664 O O . GLU A 1 83 ? 10.142 2.838 -22.772 1.00 74.75 83 GLU A O 1
ATOM 669 N N . PRO A 1 84 ? 8.372 3.341 -21.454 1.00 70.56 84 PRO A N 1
ATOM 670 C CA . PRO A 1 84 ? 7.888 1.976 -21.398 1.00 70.56 84 PRO A CA 1
ATOM 671 C C . PRO A 1 84 ? 7.506 1.522 -22.808 1.00 70.56 84 PRO A C 1
ATOM 673 O O . PRO A 1 84 ? 6.581 2.049 -23.424 1.00 70.56 84 PRO A O 1
ATOM 676 N N . ARG A 1 85 ? 8.250 0.551 -23.341 1.00 70.62 85 ARG A N 1
ATOM 677 C CA . ARG A 1 85 ? 7.962 -0.039 -24.649 1.00 70.62 85 ARG A CA 1
ATOM 678 C C . ARG A 1 85 ? 6.836 -1.043 -24.485 1.00 70.62 85 ARG A C 1
ATOM 680 O O . ARG A 1 85 ? 6.769 -1.735 -23.475 1.00 70.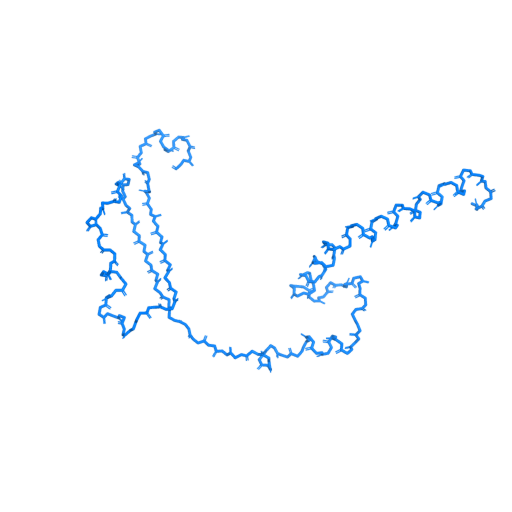62 85 ARG A O 1
ATOM 687 N N . TYR A 1 86 ? 5.994 -1.175 -25.505 1.00 65.94 86 TYR A N 1
ATOM 688 C CA . TYR A 1 86 ? 4.930 -2.185 -25.529 1.00 65.94 86 TYR A CA 1
ATOM 689 C C . TYR A 1 86 ? 5.473 -3.625 -25.419 1.00 65.94 86 TYR A C 1
ATOM 691 O O . TYR A 1 86 ? 4.726 -4.532 -25.073 1.00 65.94 86 TYR A O 1
ATOM 699 N N . GLU A 1 87 ? 6.768 -3.829 -25.684 1.00 65.56 87 GLU A N 1
ATOM 700 C CA . GLU A 1 87 ? 7.474 -5.107 -25.523 1.00 65.56 87 GLU A CA 1
ATOM 701 C C . GLU A 1 87 ? 7.939 -5.381 -24.082 1.00 65.56 87 GLU A C 1
ATOM 703 O O . GLU A 1 87 ? 8.442 -6.471 -23.810 1.00 65.56 87 GLU A O 1
ATOM 708 N N . MET A 1 88 ? 7.826 -4.415 -23.160 1.00 66.19 88 MET A N 1
ATOM 709 C CA . MET A 1 88 ? 8.157 -4.635 -21.751 1.00 66.19 88 MET A CA 1
ATOM 710 C C . MET A 1 88 ? 7.112 -5.552 -21.120 1.00 66.19 88 MET A C 1
ATOM 712 O O . MET A 1 88 ? 6.075 -5.110 -20.625 1.00 66.19 88 MET A O 1
ATOM 716 N N . ASP A 1 89 ? 7.399 -6.848 -21.150 1.00 67.38 89 ASP A N 1
ATOM 717 C CA . ASP A 1 89 ? 6.537 -7.860 -20.571 1.00 67.38 89 ASP A CA 1
ATOM 718 C C . ASP A 1 89 ? 6.796 -8.019 -19.065 1.00 67.38 89 ASP A C 1
ATOM 720 O O . ASP A 1 89 ? 7.685 -8.750 -18.621 1.00 67.38 89 ASP A O 1
ATOM 724 N N . PHE A 1 90 ? 5.984 -7.333 -18.261 1.00 70.62 90 PHE A N 1
ATOM 725 C CA . PHE A 1 90 ? 5.982 -7.486 -16.806 1.00 70.62 90 PHE A CA 1
ATOM 726 C C . PHE A 1 90 ? 5.323 -8.782 -16.336 1.00 70.62 90 PHE A C 1
ATOM 728 O O . PHE A 1 90 ? 5.372 -9.099 -15.149 1.00 70.62 90 PHE A O 1
ATOM 735 N N . VAL A 1 91 ? 4.698 -9.548 -17.231 1.00 71.25 91 VAL A N 1
ATOM 736 C CA . VAL A 1 91 ? 4.009 -10.784 -16.862 1.00 71.25 91 VAL A CA 1
ATOM 737 C C . VAL A 1 91 ? 4.975 -11.759 -16.195 1.00 71.25 91 VAL A C 1
ATOM 739 O O . VAL A 1 91 ? 4.594 -12.397 -15.220 1.00 71.25 91 VAL A O 1
ATOM 742 N N . ASN A 1 92 ? 6.236 -11.805 -16.628 1.00 68.56 92 ASN A N 1
ATOM 743 C CA . ASN A 1 92 ? 7.257 -12.669 -16.029 1.00 68.56 92 ASN A CA 1
ATOM 744 C C . ASN A 1 92 ? 7.645 -12.259 -14.600 1.00 68.56 92 ASN A C 1
ATOM 746 O O . ASN A 1 92 ? 8.008 -13.114 -13.800 1.00 68.56 92 ASN A O 1
ATOM 750 N N . VAL A 1 93 ? 7.514 -10.978 -14.244 1.00 68.31 93 VAL A N 1
ATOM 751 C CA . VAL A 1 93 ? 7.719 -10.507 -12.863 1.00 68.31 93 VAL A CA 1
ATOM 752 C C . VAL A 1 93 ? 6.628 -11.057 -11.943 1.00 68.31 93 VAL A C 1
ATOM 754 O O . VAL A 1 93 ? 6.905 -11.446 -10.812 1.00 68.31 93 VAL A O 1
ATOM 757 N N . PHE A 1 94 ? 5.391 -11.127 -12.438 1.00 67.88 94 PHE A N 1
ATOM 758 C CA . PHE A 1 94 ? 4.225 -11.555 -11.657 1.00 67.88 94 PHE A CA 1
ATOM 759 C C . PHE A 1 94 ? 3.891 -13.046 -11.800 1.00 67.88 94 PHE A C 1
ATOM 761 O O . PHE A 1 94 ? 3.031 -13.547 -11.080 1.00 67.88 94 PHE A O 1
ATOM 768 N N . LYS A 1 95 ? 4.562 -13.751 -12.718 1.00 68.19 95 LYS A N 1
ATOM 769 C CA . LYS A 1 95 ? 4.425 -15.194 -12.971 1.00 68.19 95 LYS A CA 1
ATOM 770 C C . LYS A 1 95 ? 5.728 -15.969 -12.748 1.00 68.19 95 LYS A C 1
ATOM 772 O O . LYS A 1 95 ? 5.883 -17.043 -13.316 1.00 68.19 95 LYS A O 1
ATOM 777 N N . SER A 1 96 ? 6.667 -15.423 -11.970 1.00 64.06 96 SER A N 1
ATOM 778 C CA . SER A 1 96 ? 7.878 -16.159 -11.578 1.00 64.06 96 SER A CA 1
ATOM 779 C C . SER A 1 96 ? 7.498 -17.514 -10.972 1.00 64.06 96 SER A C 1
ATOM 781 O O . SER A 1 96 ? 6.557 -17.579 -10.182 1.00 64.06 96 SER A O 1
ATOM 783 N N . ASP A 1 97 ? 8.246 -18.571 -11.302 1.00 65.56 97 ASP A N 1
ATOM 784 C CA . ASP A 1 97 ? 8.060 -19.933 -10.770 1.00 65.56 97 ASP A CA 1
ATOM 785 C C . ASP A 1 97 ? 8.185 -19.997 -9.232 1.00 65.56 97 ASP A C 1
ATOM 787 O O . ASP A 1 97 ? 7.779 -20.972 -8.599 1.00 65.56 97 ASP A O 1
ATOM 791 N N . GLU A 1 98 ? 8.732 -18.944 -8.616 1.00 66.62 98 GLU A N 1
ATOM 792 C CA . GLU A 1 98 ? 8.775 -18.762 -7.163 1.00 66.62 98 GLU A CA 1
ATOM 793 C C . GLU A 1 98 ? 7.391 -18.461 -6.558 1.00 66.62 98 GLU A C 1
ATOM 795 O O . GLU A 1 98 ? 7.149 -18.743 -5.381 1.00 66.62 98 GLU A O 1
ATOM 800 N N . PHE A 1 99 ? 6.459 -17.926 -7.350 1.00 67.06 99 PHE A N 1
ATOM 801 C CA . PHE A 1 99 ? 5.081 -17.699 -6.935 1.00 67.06 99 PHE A CA 1
ATOM 802 C C . PHE A 1 99 ? 4.240 -18.943 -7.239 1.00 67.06 99 PHE A C 1
ATOM 804 O O . PHE A 1 99 ? 3.832 -19.185 -8.372 1.00 67.06 99 PHE A O 1
ATOM 811 N N . GLN A 1 100 ? 3.920 -19.724 -6.202 1.00 68.44 100 GLN A N 1
ATOM 812 C CA . GLN A 1 100 ? 3.001 -20.869 -6.324 1.00 68.44 100 GLN A CA 1
ATOM 813 C C . GLN A 1 100 ? 1.585 -20.453 -6.777 1.00 68.44 100 GLN A C 1
ATOM 815 O O . GLN A 1 100 ? 0.834 -21.274 -7.304 1.00 68.44 100 GLN A O 1
ATOM 820 N N . SER A 1 101 ? 1.217 -19.183 -6.578 1.00 74.75 101 SER A N 1
ATOM 821 C CA . SER A 1 101 ? -0.043 -18.573 -7.007 1.00 74.75 101 SER A CA 1
ATOM 822 C C . SER A 1 101 ? 0.134 -17.078 -7.283 1.00 74.75 101 SER A C 1
ATOM 824 O O . SER A 1 101 ? 1.069 -16.457 -6.781 1.00 74.75 101 SER A O 1
ATOM 826 N N . SER A 1 102 ? -0.797 -16.482 -8.039 1.00 81.31 102 SER A N 1
ATOM 827 C CA . SER A 1 102 ? -0.856 -15.024 -8.228 1.00 81.31 102 SER A CA 1
ATOM 828 C C . SER A 1 102 ? -0.926 -14.304 -6.874 1.00 81.31 102 SER A C 1
ATOM 830 O O . SER A 1 102 ? -1.685 -14.759 -6.015 1.00 81.31 102 SER A O 1
ATOM 832 N N . PRO A 1 103 ? -0.196 -13.189 -6.683 1.00 85.25 103 PRO A N 1
ATOM 833 C CA . PRO A 1 103 ? -0.266 -12.420 -5.449 1.00 85.25 103 PRO A CA 1
ATOM 834 C C . PRO A 1 103 ? -1.635 -11.743 -5.287 1.00 85.25 103 PRO A C 1
ATOM 836 O O . PRO A 1 103 ? -2.245 -11.327 -6.275 1.00 85.25 103 PRO A O 1
ATOM 839 N N . ASP A 1 104 ? -2.077 -11.570 -4.042 1.00 87.62 104 ASP A N 1
ATOM 840 C CA . ASP A 1 104 ? -3.267 -10.782 -3.689 1.00 87.62 104 ASP A CA 1
ATOM 841 C C . ASP A 1 104 ? -3.018 -9.275 -3.869 1.00 87.62 104 ASP A C 1
ATOM 843 O O . ASP A 1 104 ? -3.921 -8.515 -4.219 1.00 87.62 104 ASP A O 1
ATOM 847 N N . ILE A 1 105 ? -1.778 -8.833 -3.624 1.00 89.00 105 ILE A N 1
ATOM 848 C CA . ILE A 1 105 ? -1.350 -7.435 -3.734 1.00 89.00 105 ILE A CA 1
ATOM 849 C C . ILE A 1 105 ? -0.043 -7.356 -4.529 1.00 89.00 105 ILE A C 1
ATOM 851 O O . ILE A 1 105 ? 0.937 -8.016 -4.191 1.00 89.00 105 ILE A O 1
ATOM 855 N N . ALA A 1 106 ? 0.006 -6.495 -5.547 1.00 86.06 106 ALA A N 1
ATOM 856 C CA . ALA A 1 106 ? 1.231 -6.168 -6.276 1.00 86.06 106 ALA A CA 1
ATOM 857 C C . ALA A 1 106 ? 1.652 -4.718 -5.998 1.00 86.06 106 ALA A C 1
ATOM 859 O O . ALA A 1 106 ? 0.875 -3.783 -6.195 1.00 86.06 106 ALA A O 1
ATOM 860 N N . VAL A 1 107 ? 2.893 -4.533 -5.553 1.00 89.06 107 VAL A N 1
ATOM 861 C CA . VAL A 1 107 ? 3.516 -3.233 -5.294 1.00 89.06 107 VAL A CA 1
ATOM 862 C C . VAL A 1 107 ? 4.662 -3.047 -6.275 1.00 89.06 107 VAL A C 1
ATOM 864 O O . VAL A 1 107 ? 5.562 -3.879 -6.344 1.00 89.06 107 VAL A O 1
ATOM 867 N N . ILE A 1 108 ? 4.632 -1.950 -7.029 1.00 86.88 108 ILE A N 1
ATOM 868 C CA . ILE A 1 108 ? 5.599 -1.672 -8.092 1.00 86.88 108 ILE A CA 1
ATOM 869 C C . ILE A 1 108 ? 6.251 -0.317 -7.832 1.00 86.88 108 ILE A C 1
ATOM 871 O O . ILE A 1 108 ? 5.572 0.708 -7.782 1.00 86.88 108 ILE A O 1
ATOM 875 N N . GLY A 1 109 ? 7.570 -0.318 -7.675 1.00 89.62 109 GLY A N 1
ATOM 876 C CA . GLY A 1 109 ? 8.389 0.881 -7.574 1.00 89.62 109 GLY A CA 1
ATOM 877 C C . GLY A 1 109 ? 9.172 1.113 -8.859 1.00 89.62 109 GLY A C 1
ATOM 878 O O . GLY A 1 109 ? 9.889 0.225 -9.310 1.00 89.62 109 GLY A O 1
ATOM 879 N N . PHE A 1 110 ? 9.082 2.315 -9.420 1.00 87.12 110 PHE A N 1
ATOM 880 C CA . PHE A 1 110 ? 9.918 2.719 -10.546 1.00 87.12 110 PHE A CA 1
ATOM 881 C C . PHE A 1 110 ? 10.915 3.797 -10.127 1.00 87.12 110 PHE A C 1
ATOM 883 O O . PHE A 1 110 ? 10.560 4.722 -9.396 1.00 87.12 110 PHE A O 1
ATOM 890 N N . GLN A 1 111 ? 12.156 3.681 -10.597 1.00 86.62 111 GLN A N 1
ATOM 891 C CA . GLN A 1 111 ? 13.185 4.714 -10.475 1.00 86.62 111 GLN A CA 1
ATOM 892 C C . GLN A 1 111 ? 13.536 5.277 -11.849 1.00 86.62 111 GLN A C 1
ATOM 894 O O . GLN A 1 111 ? 13.384 4.587 -12.856 1.00 86.62 111 GLN A O 1
ATOM 899 N N . GLU A 1 112 ? 14.017 6.523 -11.868 1.00 85.25 112 GLU A N 1
ATOM 900 C CA . GLU A 1 112 ? 14.432 7.223 -13.090 1.00 85.25 112 GLU A CA 1
ATOM 901 C C . GLU A 1 112 ? 13.349 7.158 -14.176 1.00 85.25 112 GLU A C 1
ATOM 903 O O . GLU A 1 112 ? 13.585 6.727 -15.296 1.00 85.25 112 GLU A O 1
ATOM 908 N N . THR A 1 113 ? 12.117 7.555 -13.857 1.00 80.69 113 THR A N 1
ATOM 909 C CA . THR A 1 113 ? 11.049 7.661 -14.871 1.00 80.69 113 THR A CA 1
ATOM 910 C C . THR A 1 113 ? 11.336 8.761 -15.895 1.00 80.69 113 THR A C 1
ATOM 912 O O . THR A 1 113 ? 10.796 8.744 -16.998 1.00 80.69 113 THR A O 1
ATOM 915 N N . LEU A 1 114 ? 12.210 9.704 -15.543 1.00 77.44 114 LEU A N 1
ATOM 916 C CA . LEU A 1 114 ? 12.767 10.718 -16.424 1.00 77.44 114 LEU A CA 1
ATOM 917 C C . LEU A 1 114 ? 14.255 10.448 -16.630 1.00 77.44 114 LEU A C 1
ATOM 919 O O . LEU A 1 114 ? 14.946 10.000 -15.716 1.00 77.44 114 LEU A O 1
ATOM 923 N N . THR A 1 115 ? 14.767 10.776 -17.816 1.00 77.88 115 THR A N 1
ATOM 924 C CA . THR A 1 115 ? 16.205 10.700 -18.092 1.00 77.88 115 THR A CA 1
ATOM 925 C C . THR A 1 115 ? 16.966 11.574 -17.103 1.00 77.88 115 THR A C 1
ATOM 927 O O . THR A 1 115 ? 16.717 12.779 -17.021 1.00 77.88 115 THR A O 1
ATOM 930 N N . LEU A 1 116 ? 17.916 10.990 -16.373 1.00 66.88 116 LEU A N 1
ATOM 931 C CA . LEU A 1 116 ? 18.796 11.746 -15.489 1.00 66.88 116 LEU A CA 1
ATOM 932 C C . LEU A 1 116 ? 19.689 12.666 -16.326 1.00 66.88 116 LEU A C 1
ATOM 934 O O . LEU A 1 116 ? 20.675 12.251 -16.930 1.00 66.88 116 LEU A O 1
ATOM 938 N N . ASN A 1 117 ? 19.326 13.942 -16.379 1.00 74.88 117 ASN A N 1
ATOM 939 C CA . ASN A 1 117 ? 20.127 14.991 -16.987 1.00 74.88 117 ASN A CA 1
ATOM 940 C C . ASN A 1 117 ? 20.184 16.204 -16.051 1.00 74.88 117 ASN A C 1
ATOM 942 O O . ASN A 1 117 ? 19.346 16.367 -15.163 1.00 74.88 117 ASN A O 1
ATOM 946 N N . ALA A 1 118 ? 21.179 17.070 -16.257 1.00 73.06 118 ALA A N 1
ATOM 947 C CA . ALA A 1 118 ? 21.413 18.227 -15.391 1.00 73.06 118 ALA A CA 1
ATOM 948 C C . ALA A 1 118 ? 20.182 19.145 -15.268 1.00 73.06 118 ALA A C 1
ATOM 950 O O . ALA A 1 118 ? 19.968 19.743 -14.217 1.00 73.06 118 ALA A O 1
ATOM 951 N N . LEU A 1 119 ? 19.352 19.227 -16.314 1.00 75.88 119 LEU A N 1
ATOM 952 C CA . LEU A 1 119 ? 18.125 20.021 -16.314 1.00 75.88 119 LEU A CA 1
ATOM 953 C C . LEU A 1 119 ? 17.067 19.439 -15.363 1.00 75.88 119 LEU A C 1
ATOM 955 O O . LEU A 1 119 ? 16.425 20.195 -14.637 1.00 75.88 119 LEU A O 1
ATOM 959 N N . ASN A 1 120 ? 16.899 18.118 -15.357 1.00 71.12 120 ASN A N 1
ATOM 960 C CA . ASN A 1 120 ? 15.949 17.421 -14.491 1.00 71.12 120 ASN A CA 1
ATOM 961 C C . ASN A 1 120 ? 16.410 17.472 -13.026 1.00 71.12 120 ASN A C 1
ATOM 963 O O . ASN A 1 120 ? 15.626 17.855 -12.159 1.00 71.12 120 ASN A O 1
ATOM 967 N N . CYS A 1 121 ? 17.713 17.284 -12.776 1.00 69.25 121 CYS A N 1
ATOM 968 C CA . CYS A 1 121 ? 18.295 17.416 -11.437 1.00 69.25 121 CYS A CA 1
ATOM 969 C C . CYS A 1 121 ? 18.144 18.835 -10.857 1.00 69.25 121 CYS A C 1
ATOM 971 O O . CYS A 1 121 ? 17.837 18.996 -9.679 1.00 69.25 121 CYS A O 1
ATOM 973 N N . LEU A 1 122 ? 18.339 19.879 -11.674 1.00 69.81 122 LEU A N 1
ATOM 974 C CA . LEU A 1 122 ? 18.215 21.278 -11.236 1.00 69.81 122 LEU A CA 1
ATOM 975 C C . LEU A 1 122 ? 16.766 21.706 -10.977 1.00 69.81 122 LEU A C 1
ATOM 977 O O . LEU A 1 122 ? 16.531 22.619 -10.187 1.00 69.81 122 LEU A O 1
ATOM 981 N N . LYS A 1 123 ? 15.796 21.067 -11.637 1.00 72.00 123 LYS A N 1
ATOM 982 C CA . LYS A 1 123 ? 14.365 21.335 -11.439 1.00 72.00 123 LYS A CA 1
ATOM 983 C C . LYS A 1 123 ? 13.758 20.556 -10.267 1.00 72.00 123 LYS A C 1
ATOM 985 O O . LYS A 1 123 ? 12.605 20.810 -9.933 1.00 72.00 123 LYS A O 1
ATOM 990 N N . GLY A 1 124 ? 14.520 19.663 -9.628 1.00 57.72 124 GLY A N 1
ATOM 991 C CA . GLY A 1 124 ? 14.039 18.831 -8.523 1.00 57.72 124 GLY A CA 1
ATOM 992 C C . GLY A 1 124 ? 13.021 17.774 -8.960 1.00 57.72 124 GLY A C 1
ATOM 993 O O . GLY A 1 124 ? 12.133 17.437 -8.178 1.00 57.72 124 GLY A O 1
ATOM 994 N N . HIS A 1 125 ? 13.127 17.311 -10.208 1.00 48.91 125 HIS A N 1
ATOM 995 C CA . HIS A 1 125 ? 12.359 16.187 -10.738 1.00 48.91 125 HIS A CA 1
ATOM 996 C C . HIS A 1 125 ? 13.163 14.893 -10.660 1.00 48.91 125 HIS A C 1
ATOM 998 O O . HIS A 1 125 ? 14.385 14.948 -10.931 1.00 48.91 125 HIS A O 1
#

Radius of gyration: 28.56 Å; chains: 1; bounding box: 50×68×61 Å

InterPro domains:
  IPR036691 Endonuclease/exonuclease/phosphatase superfamily [G3DSA:3.60.10.10] (47-125)
  IPR036691 Endonuclease/exonuclease/phosphatase superfamily [SSF56219] (51-122)
  IPR045849 Inositol polyphosphate 5-phosphatase, plant [PTHR45666] (22-123)

Organism: Euplotes crassus (NCBI:txid5936)

Foldseek 3Di:
DCPDPVSVVVVVVVVVVVVCCCPVVVVVLVVVLVVCCVVPVPPDRPDPDDPVVVVVVPDPVVVVDDDDDFFEQEEEEEPQQDDDDPPPDCVCSQPPPVDPDGGPYYHYHYHCVHHDDPVCVVVVD